Protein AF-A0A974S2M7-F1 (afdb_monomer_lite)

pLDDT: mean 89.58, std 9.67, range [49.66, 97.88]

Foldseek 3Di:
DDQPCVVLCVVLVVLLVVLQVVLVVVVNVPDDSVLLVVLCCVPPCVPPDPDDDSVNVSVSSNPDDNVSSVVVVVVVVVVVVVVVVVVVVVVD

InterPro domains:
  IPR025716 Post-transcriptional regulator [PF13797] (6-80)

Secondary structure (DSSP, 8-state):
---TTGGGHHHHHHHHHHHHHHHHHTT-TT--HHHHHHHHHHHTSSS--TT--HHHHHHHHHT--HHHHHHHHHHHHHHHHHHHHHHHHHT-

Organism: Peribacillus psychrosaccharolyticus (NCBI:txid1407)

Radius of gyration: 15.41 Å; chains: 1; bounding box: 40×37×29 Å

Sequence (92 aa):
MNHPYQHYYAEVRPFLKSKYEEFRMYGINEVSIEDIWLCLLKKKWKKPKESTRLYEVAADIISLTSSQYMTYKTVQAYRSISSEDLEEVLKK

Structure (mmCIF, N/CA/C/O backbone):
data_AF-A0A974S2M7-F1
#
_entry.id   AF-A0A974S2M7-F1
#
loop_
_atom_site.group_PDB
_atom_site.id
_atom_site.type_symbol
_atom_site.label_atom_id
_atom_site.label_alt_id
_atom_site.label_comp_id
_atom_site.label_asym_id
_atom_site.label_entity_id
_atom_site.label_seq_id
_atom_site.pdbx_PDB_ins_code
_atom_site.Cartn_x
_atom_site.Cartn_y
_atom_site.Cartn_z
_atom_site.occupancy
_atom_site.B_iso_or_equiv
_atom_site.auth_seq_id
_atom_site.auth_comp_id
_atom_site.auth_asym_id
_atom_site.auth_atom_id
_atom_site.pdbx_PDB_model_num
ATOM 1 N N . MET A 1 1 ? -9.312 8.313 -14.377 1.00 50.22 1 MET A N 1
ATOM 2 C CA . MET A 1 1 ? -7.942 8.581 -13.882 1.00 50.22 1 MET A CA 1
ATOM 3 C C . MET A 1 1 ? -6.978 7.729 -14.689 1.00 50.22 1 MET A C 1
ATOM 5 O O . MET A 1 1 ? -7.029 6.517 -14.552 1.00 50.22 1 MET A O 1
ATOM 9 N N . ASN A 1 2 ? -6.161 8.332 -15.554 1.00 68.75 2 ASN A N 1
ATOM 10 C CA . ASN A 1 2 ? -5.177 7.612 -16.367 1.00 68.75 2 ASN A CA 1
ATOM 11 C C . ASN A 1 2 ? -3.800 7.774 -15.700 1.00 68.75 2 ASN A C 1
ATOM 13 O O . ASN A 1 2 ? -3.049 8.686 -16.031 1.00 68.75 2 ASN A O 1
ATOM 17 N N . HIS A 1 3 ? -3.528 6.993 -14.647 1.00 83.06 3 HIS A N 1
ATOM 18 C CA . HIS A 1 3 ? -2.232 7.057 -13.965 1.00 83.06 3 HIS A CA 1
ATOM 19 C C . HIS A 1 3 ? -1.204 6.214 -14.733 1.00 83.06 3 HIS A C 1
ATOM 21 O O . HIS A 1 3 ? -1.534 5.078 -15.073 1.00 83.06 3 HIS A O 1
ATOM 27 N N . PRO A 1 4 ? 0.051 6.670 -14.920 1.00 86.56 4 PRO A N 1
ATOM 28 C CA . PRO A 1 4 ? 1.080 5.920 -15.651 1.00 86.56 4 PRO A CA 1
ATOM 29 C C . PRO A 1 4 ? 1.464 4.561 -15.060 1.00 86.56 4 PRO A C 1
ATOM 31 O O . PRO A 1 4 ? 2.330 3.907 -15.601 1.00 86.56 4 PRO A O 1
ATOM 34 N N . TYR A 1 5 ? 0.898 4.157 -13.923 1.00 89.75 5 TYR A N 1
ATOM 35 C CA . TYR A 1 5 ? 1.167 2.856 -13.297 1.00 89.75 5 TYR A CA 1
ATOM 36 C C . TYR A 1 5 ? 0.008 1.883 -13.511 1.00 89.75 5 TYR A C 1
ATOM 38 O O . TYR A 1 5 ? 0.110 0.716 -13.149 1.00 89.75 5 TYR A O 1
ATOM 46 N N . GLN A 1 6 ? -1.104 2.351 -14.085 1.00 90.12 6 GLN A N 1
ATOM 47 C CA . GLN A 1 6 ? -2.311 1.552 -14.245 1.00 90.12 6 GLN A CA 1
ATOM 48 C C . GLN A 1 6 ? -2.073 0.341 -15.151 1.00 90.12 6 GLN A C 1
ATOM 50 O O . GLN A 1 6 ? -2.673 -0.706 -14.924 1.00 90.12 6 GLN A O 1
ATOM 55 N N . HIS A 1 7 ? -1.168 0.456 -16.128 1.00 91.19 7 HIS A N 1
ATOM 56 C CA . HIS A 1 7 ? -0.824 -0.655 -17.011 1.00 91.19 7 HIS A CA 1
ATOM 57 C C . HIS A 1 7 ? -0.071 -1.780 -16.306 1.00 91.19 7 HIS A C 1
ATOM 59 O O . HIS A 1 7 ? -0.099 -2.875 -16.833 1.00 91.19 7 HIS A O 1
ATOM 65 N N . TYR A 1 8 ? 0.534 -1.544 -15.131 1.00 94.00 8 TYR A N 1
ATOM 66 C CA . TYR A 1 8 ? 1.188 -2.590 -14.331 1.00 94.00 8 TYR A CA 1
ATOM 67 C C . TYR A 1 8 ? 0.231 -3.352 -13.410 1.00 94.00 8 TYR A C 1
ATOM 69 O O . TYR A 1 8 ? 0.634 -4.321 -12.766 1.00 94.00 8 TYR A O 1
ATOM 77 N N . TYR A 1 9 ? -1.013 -2.885 -13.265 1.00 94.62 9 TYR A N 1
ATOM 78 C CA . TYR A 1 9 ? -1.932 -3.387 -12.243 1.00 94.62 9 TYR A CA 1
ATOM 79 C C . TYR A 1 9 ? -2.223 -4.886 -12.399 1.00 94.62 9 TYR A C 1
ATOM 81 O O . TYR A 1 9 ? -2.303 -5.610 -11.405 1.00 94.62 9 TYR A O 1
ATOM 89 N N . ALA A 1 10 ? -2.356 -5.359 -13.640 1.00 95.75 10 ALA A N 1
ATOM 90 C CA . ALA A 1 10 ? -2.630 -6.762 -13.927 1.00 95.75 10 ALA A CA 1
ATOM 91 C C . ALA A 1 10 ? -1.436 -7.656 -13.556 1.00 95.75 10 ALA A C 1
ATOM 93 O O . ALA A 1 10 ? -1.619 -8.677 -12.890 1.00 95.75 10 ALA A O 1
ATOM 94 N N . GLU A 1 11 ? -0.220 -7.249 -13.922 1.00 96.25 11 GLU A N 1
ATOM 95 C CA . GLU A 1 11 ? 1.012 -7.999 -13.678 1.00 96.25 11 GLU A CA 1
ATOM 96 C C . GLU A 1 11 ? 1.364 -8.055 -12.191 1.00 96.25 11 GLU A C 1
ATOM 98 O O . GLU A 1 11 ? 1.837 -9.083 -11.706 1.00 96.25 11 GLU A O 1
ATOM 103 N N . VAL A 1 12 ? 1.116 -6.974 -11.443 1.00 97.00 12 VAL A N 1
ATOM 104 C CA . VAL A 1 12 ? 1.456 -6.919 -10.011 1.00 97.00 12 VAL A CA 1
ATOM 105 C C . VAL A 1 12 ? 0.351 -7.432 -9.088 1.00 97.00 12 VAL A C 1
ATOM 107 O O . VAL A 1 12 ? 0.539 -7.495 -7.870 1.00 97.00 12 VAL A O 1
ATOM 110 N N . ARG A 1 13 ? -0.795 -7.846 -9.638 1.00 96.75 13 ARG A N 1
ATOM 111 C CA . ARG A 1 13 ? -1.938 -8.351 -8.866 1.00 96.75 13 ARG A CA 1
ATOM 112 C C . ARG A 1 13 ? -1.583 -9.473 -7.875 1.00 96.75 13 ARG A C 1
ATOM 114 O O . ARG A 1 13 ? -2.104 -9.427 -6.759 1.00 96.75 13 ARG A O 1
ATOM 121 N N . PRO A 1 14 ? -0.697 -10.441 -8.190 1.00 97.06 14 PRO A N 1
ATOM 122 C CA . PRO A 1 14 ? -0.272 -11.450 -7.217 1.00 97.06 14 PRO A CA 1
ATOM 123 C C . PRO A 1 14 ? 0.413 -10.848 -5.980 1.00 97.06 14 PRO A C 1
ATOM 125 O O . PRO A 1 14 ? 0.149 -11.280 -4.860 1.00 97.06 14 PRO A O 1
ATOM 128 N N . PHE A 1 15 ? 1.228 -9.803 -6.158 1.00 97.69 15 PHE A N 1
ATOM 129 C CA . PHE A 1 15 ? 1.905 -9.106 -5.059 1.00 97.69 15 PHE A CA 1
ATOM 130 C C . PHE A 1 15 ? 0.919 -8.305 -4.210 1.00 97.69 15 PHE A C 1
ATOM 132 O O . PHE A 1 15 ? 1.004 -8.318 -2.984 1.00 97.69 15 PHE A O 1
ATOM 139 N N . LEU A 1 16 ? -0.056 -7.653 -4.851 1.00 97.88 16 LEU A N 1
ATOM 140 C CA . LEU A 1 16 ? -1.129 -6.955 -4.141 1.00 97.88 16 LEU A CA 1
ATOM 141 C C . LEU A 1 16 ? -1.971 -7.922 -3.304 1.00 97.88 16 LEU A C 1
ATOM 143 O O . LEU A 1 16 ? -2.296 -7.612 -2.160 1.00 97.88 16 LEU A O 1
ATOM 147 N N . LYS A 1 17 ? -2.287 -9.105 -3.846 1.00 97.75 17 LYS A N 1
ATOM 148 C CA . LYS A 1 17 ? -3.003 -10.153 -3.110 1.00 97.75 17 LYS A CA 1
ATOM 149 C C . LYS A 1 17 ? -2.198 -10.641 -1.904 1.00 97.75 17 LYS A C 1
ATOM 151 O O . LYS A 1 17 ? -2.748 -10.716 -0.812 1.00 97.75 17 LYS A O 1
ATOM 156 N N . SER A 1 18 ? -0.903 -10.901 -2.082 1.00 97.50 18 SER A N 1
ATOM 157 C CA . SER A 1 18 ? -0.021 -11.297 -0.978 1.00 97.50 18 SER A CA 1
ATOM 158 C C . SER A 1 18 ? 0.032 -10.227 0.121 1.00 97.50 18 SER A C 1
ATOM 160 O O . SER A 1 18 ? -0.100 -10.552 1.298 1.00 97.50 18 SER A O 1
ATOM 162 N N . LYS A 1 19 ? 0.116 -8.942 -0.251 1.00 97.50 19 LYS A N 1
ATOM 163 C CA . LYS A 1 19 ? 0.091 -7.826 0.706 1.00 97.50 19 LYS A CA 1
ATOM 164 C C . LYS A 1 19 ? -1.260 -7.686 1.422 1.00 97.50 19 LYS A C 1
ATOM 166 O O . LYS A 1 19 ? -1.300 -7.390 2.613 1.00 97.50 19 LYS A O 1
ATOM 171 N N . TYR A 1 20 ? -2.366 -7.911 0.713 1.00 97.50 20 TYR A N 1
ATOM 172 C CA . TYR A 1 20 ? -3.709 -7.959 1.299 1.00 97.50 20 TYR A CA 1
ATOM 173 C C . TYR A 1 20 ? -3.817 -9.056 2.370 1.00 97.50 20 TYR A C 1
ATOM 175 O O . TYR A 1 20 ? -4.290 -8.792 3.476 1.00 97.50 20 TYR A O 1
ATOM 183 N N . GLU A 1 21 ? -3.342 -10.265 2.066 1.00 96.75 21 GLU A N 1
ATOM 184 C CA . GLU A 1 21 ? -3.339 -11.389 3.007 1.00 96.75 21 GLU A CA 1
ATOM 185 C C . GLU A 1 21 ? -2.450 -11.094 4.225 1.00 96.75 21 GLU A C 1
ATOM 187 O O . GLU A 1 21 ? -2.884 -11.302 5.356 1.00 96.75 21 GLU A O 1
ATOM 192 N N . GLU A 1 22 ? -1.264 -10.518 4.014 1.00 96.44 22 GLU A N 1
ATOM 193 C CA . GLU A 1 22 ? -0.350 -10.074 5.077 1.00 96.44 22 GLU A CA 1
ATOM 194 C C . GLU A 1 22 ? -1.021 -9.071 6.033 1.00 96.44 22 GLU A C 1
ATOM 196 O O . GLU A 1 22 ? -1.002 -9.252 7.251 1.00 96.44 22 GLU A O 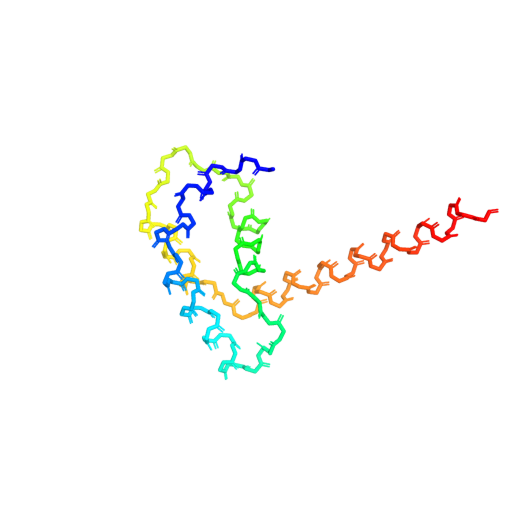1
ATOM 201 N N . PHE A 1 23 ? -1.670 -8.028 5.506 1.00 96.00 23 PHE A N 1
ATOM 202 C CA . PHE A 1 23 ? -2.350 -7.029 6.339 1.00 96.00 23 PHE A CA 1
ATOM 203 C C . PHE A 1 23 ? -3.508 -7.621 7.137 1.00 96.00 23 PHE A C 1
ATOM 205 O O . PHE A 1 23 ? -3.693 -7.272 8.306 1.00 96.00 23 PHE A O 1
ATOM 212 N N . ARG A 1 24 ? -4.242 -8.567 6.549 1.00 95.19 24 ARG A N 1
ATOM 213 C CA . ARG A 1 24 ? -5.271 -9.315 7.270 1.00 95.19 24 ARG A CA 1
ATOM 214 C C . ARG A 1 24 ? -4.701 -10.193 8.377 1.00 95.19 24 ARG A C 1
ATOM 216 O O . ARG A 1 24 ? -5.297 -10.255 9.448 1.00 95.19 24 ARG A O 1
ATOM 223 N N . MET A 1 25 ? -3.555 -10.834 8.154 1.00 93.94 25 MET A N 1
ATOM 224 C CA . MET A 1 25 ? -2.859 -11.597 9.198 1.00 93.94 25 MET A CA 1
ATOM 225 C C . MET A 1 25 ? -2.428 -10.704 10.368 1.00 93.94 25 MET A C 1
ATOM 227 O O . MET A 1 25 ? -2.459 -11.146 11.513 1.00 93.94 25 MET A O 1
ATOM 231 N N . TYR A 1 26 ? -2.109 -9.434 10.111 1.00 92.31 26 TYR A N 1
ATOM 232 C CA . TYR A 1 26 ? -1.836 -8.433 11.149 1.00 92.31 26 TYR A CA 1
ATOM 233 C C . TYR A 1 26 ? -3.091 -7.824 11.802 1.00 92.31 26 TYR 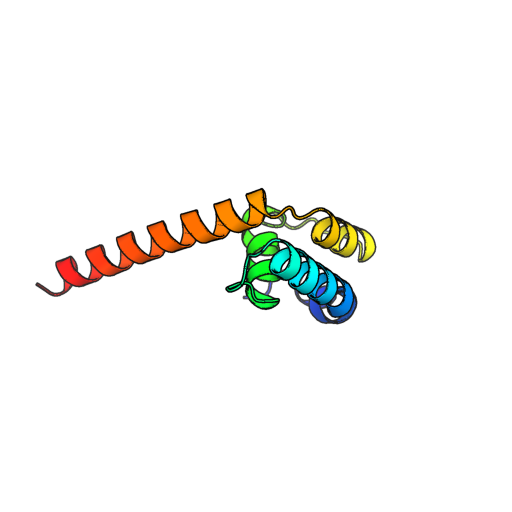A C 1
ATOM 235 O O . TYR A 1 26 ? -2.970 -6.905 12.610 1.00 92.31 26 TYR A O 1
ATOM 243 N N . GLY A 1 27 ? -4.291 -8.321 11.484 1.00 92.19 27 GLY A N 1
ATOM 244 C CA . GLY A 1 27 ? -5.550 -7.890 12.099 1.00 92.19 27 GLY A CA 1
ATOM 245 C C . GLY A 1 27 ? -6.227 -6.692 11.427 1.00 92.19 27 GLY A C 1
ATOM 246 O O . GLY A 1 27 ? -7.226 -6.189 11.939 1.00 92.19 27 GLY A O 1
ATOM 247 N N . ILE A 1 28 ? -5.733 -6.233 10.272 1.00 91.75 28 ILE A N 1
ATOM 248 C CA . ILE A 1 28 ? -6.375 -5.166 9.494 1.00 91.75 28 ILE A CA 1
ATOM 249 C C . ILE A 1 28 ? -7.455 -5.800 8.614 1.00 91.75 28 ILE A C 1
ATOM 251 O O . ILE A 1 28 ? -7.192 -6.212 7.488 1.00 91.75 28 ILE A O 1
ATOM 255 N N . ASN A 1 29 ? -8.675 -5.914 9.136 1.00 87.25 29 ASN A N 1
ATOM 256 C CA . ASN A 1 29 ? -9.753 -6.642 8.456 1.00 87.25 29 ASN A CA 1
ATOM 257 C C . ASN A 1 29 ? -10.410 -5.856 7.309 1.00 87.25 29 ASN A C 1
ATOM 259 O O . ASN A 1 29 ? -10.814 -6.457 6.318 1.00 87.25 29 ASN A O 1
ATOM 263 N N . GLU A 1 30 ? -10.472 -4.527 7.402 1.00 86.69 30 GLU A N 1
ATOM 264 C CA . GLU A 1 30 ? -11.107 -3.642 6.404 1.00 86.69 30 GLU A CA 1
ATOM 265 C C . GLU A 1 30 ? -10.148 -3.203 5.280 1.00 86.69 30 GLU A C 1
ATOM 267 O O . GLU A 1 30 ? -10.203 -2.083 4.766 1.00 86.69 30 GLU A O 1
ATOM 272 N N . VAL A 1 31 ? -9.196 -4.060 4.919 1.00 93.38 31 VAL A N 1
ATOM 273 C CA . VAL A 1 31 ? -8.289 -3.822 3.791 1.00 93.38 31 VAL A CA 1
ATOM 274 C C . VAL A 1 31 ? -8.899 -4.352 2.495 1.00 93.38 31 VAL A C 1
ATOM 276 O O . VAL A 1 31 ? -9.539 -5.398 2.490 1.00 93.38 31 VAL A O 1
ATOM 279 N N . SER A 1 32 ? -8.667 -3.660 1.380 1.00 94.94 32 SER A N 1
ATOM 280 C CA . SER A 1 32 ? -8.952 -4.156 0.028 1.00 94.94 32 SER A CA 1
ATOM 281 C C . SER A 1 32 ? -7.711 -4.048 -0.862 1.00 94.94 32 SER A C 1
ATOM 283 O O . SER A 1 32 ? -6.805 -3.251 -0.598 1.00 94.94 32 SER A O 1
ATOM 285 N N . ILE A 1 33 ? -7.650 -4.857 -1.923 1.00 96.50 33 ILE A N 1
ATOM 286 C CA . ILE A 1 33 ? -6.563 -4.790 -2.916 1.00 96.50 33 ILE A CA 1
ATOM 287 C C . ILE A 1 33 ? -6.542 -3.403 -3.576 1.00 96.50 33 ILE A C 1
ATOM 289 O O . ILE A 1 33 ? -5.481 -2.820 -3.810 1.00 96.50 33 ILE A O 1
ATOM 293 N N . GLU A 1 34 ? -7.724 -2.859 -3.837 1.00 95.25 34 GLU A N 1
ATOM 294 C CA . GLU A 1 34 ? -7.949 -1.546 -4.422 1.00 95.25 34 GLU A CA 1
ATOM 295 C C . GLU A 1 34 ? -7.459 -0.433 -3.489 1.00 95.25 34 GLU A C 1
ATOM 297 O O . GLU A 1 34 ? -6.762 0.476 -3.943 1.00 95.25 34 GLU A O 1
ATOM 302 N N . ASP A 1 35 ? -7.735 -0.521 -2.184 1.00 94.31 35 ASP A N 1
ATOM 303 C CA . ASP A 1 35 ? -7.228 0.439 -1.197 1.00 94.31 35 ASP A CA 1
ATOM 304 C C . ASP A 1 35 ? -5.698 0.437 -1.119 1.00 94.31 35 ASP A C 1
ATOM 306 O O . ASP A 1 35 ? -5.087 1.503 -1.013 1.00 94.31 35 ASP A O 1
ATOM 310 N N . ILE A 1 36 ? -5.061 -0.738 -1.183 1.00 96.69 36 ILE A N 1
ATOM 311 C CA . ILE A 1 36 ? -3.594 -0.855 -1.200 1.00 96.69 36 ILE A CA 1
ATOM 312 C C . ILE A 1 36 ? -3.028 -0.155 -2.440 1.00 96.69 36 ILE A C 1
ATOM 314 O O . ILE A 1 36 ? -2.087 0.638 -2.338 1.00 96.69 36 ILE A O 1
ATOM 318 N N . TRP A 1 37 ? -3.627 -0.396 -3.607 1.00 97.00 37 TRP A N 1
ATOM 319 C CA . TRP A 1 37 ? -3.222 0.252 -4.852 1.00 97.00 37 TRP A CA 1
ATOM 320 C C . TRP A 1 37 ? -3.392 1.775 -4.794 1.00 97.00 37 TRP A C 1
ATOM 322 O O . TRP A 1 37 ? -2.465 2.526 -5.104 1.00 97.00 37 TRP A O 1
ATOM 332 N N . LEU A 1 38 ? -4.547 2.250 -4.323 1.00 95.06 38 LEU A N 1
ATOM 333 C CA . LEU A 1 38 ? -4.828 3.676 -4.146 1.00 95.06 38 LEU A CA 1
ATOM 334 C C . LEU A 1 38 ? -3.883 4.332 -3.134 1.00 95.06 38 LEU A C 1
ATOM 336 O O . LEU A 1 38 ? -3.442 5.465 -3.352 1.00 95.06 38 LEU A O 1
ATOM 340 N N . CYS A 1 39 ? -3.530 3.623 -2.060 1.00 95.56 39 CYS A N 1
ATOM 341 C CA . CYS A 1 39 ? -2.535 4.069 -1.093 1.00 95.56 39 CYS A CA 1
ATOM 342 C C . CYS A 1 39 ? -1.193 4.336 -1.784 1.00 95.56 39 CYS A C 1
ATOM 344 O O . CYS A 1 39 ? -0.633 5.423 -1.631 1.00 95.56 39 CYS A O 1
ATOM 346 N N . LEU A 1 40 ? -0.699 3.392 -2.593 1.00 95.75 40 LEU A N 1
ATOM 347 C CA . LEU A 1 40 ? 0.562 3.540 -3.326 1.00 95.75 40 LEU A CA 1
ATOM 348 C C . LEU A 1 40 ? 0.507 4.691 -4.332 1.00 95.75 40 LEU A C 1
ATOM 350 O O . LEU A 1 40 ? 1.398 5.541 -4.313 1.00 95.75 40 LEU A O 1
ATOM 354 N N . LEU A 1 41 ? -0.569 4.800 -5.117 1.00 94.31 41 LEU A N 1
ATOM 355 C CA . LEU A 1 41 ? -0.782 5.908 -6.056 1.00 94.31 41 LEU A CA 1
ATOM 356 C C . LEU A 1 41 ? -0.733 7.279 -5.364 1.00 94.31 41 LEU A C 1
ATOM 358 O O . LEU A 1 41 ? -0.086 8.206 -5.848 1.00 94.31 41 LEU A O 1
ATOM 362 N N . LYS A 1 42 ? -1.397 7.419 -4.210 1.00 92.06 42 LYS A N 1
ATOM 363 C CA . LYS A 1 42 ? -1.518 8.709 -3.511 1.00 92.06 42 LYS A CA 1
ATOM 364 C C . LYS A 1 42 ? -0.317 9.048 -2.628 1.00 92.06 42 LYS A C 1
ATOM 366 O O . LYS A 1 42 ? -0.040 10.232 -2.422 1.00 92.06 42 LYS A O 1
ATOM 371 N N . LYS A 1 43 ? 0.364 8.047 -2.064 1.00 91.62 43 LYS A N 1
ATOM 372 C CA . LYS A 1 43 ? 1.477 8.242 -1.121 1.00 91.62 43 LYS A CA 1
ATOM 373 C C . LYS A 1 43 ? 2.836 8.116 -1.799 1.00 91.62 43 LYS A C 1
ATOM 375 O O . LYS A 1 43 ? 3.655 9.019 -1.656 1.00 91.62 43 LYS A O 1
ATOM 380 N N . LYS A 1 44 ? 3.076 7.017 -2.516 1.00 91.31 44 LYS A N 1
ATOM 381 C CA . LYS A 1 44 ? 4.407 6.647 -3.021 1.00 91.31 44 LYS A CA 1
ATOM 382 C C . LYS A 1 44 ? 4.635 7.116 -4.457 1.00 91.31 44 LYS A C 1
ATOM 384 O O . LYS A 1 44 ? 5.676 7.692 -4.753 1.00 91.31 44 LYS A O 1
ATOM 389 N N . TRP A 1 45 ? 3.633 6.966 -5.320 1.00 93.44 45 TRP A N 1
ATOM 390 C CA . TRP A 1 45 ? 3.714 7.285 -6.751 1.00 93.44 45 TRP A CA 1
ATOM 391 C C . TRP A 1 45 ? 3.040 8.605 -7.126 1.00 93.44 45 TRP A C 1
ATOM 393 O O . TRP A 1 45 ? 2.745 8.840 -8.292 1.00 93.44 45 TRP A O 1
ATOM 403 N N . LYS A 1 46 ? 2.858 9.512 -6.155 1.00 88.75 46 LYS A N 1
ATOM 404 C CA . LYS A 1 46 ? 2.257 10.840 -6.377 1.00 88.75 46 LYS A CA 1
ATOM 405 C C . LYS A 1 46 ? 2.952 11.627 -7.499 1.00 88.75 46 LYS A C 1
ATOM 407 O O . LYS A 1 46 ? 2.324 12.456 -8.151 1.00 88.75 46 LYS A O 1
ATOM 412 N N . LYS A 1 47 ? 4.254 11.396 -7.688 1.00 88.38 47 LYS A N 1
ATOM 413 C CA . LYS A 1 47 ? 5.051 11.913 -8.805 1.00 88.38 47 LYS A CA 1
ATOM 414 C C . LYS A 1 47 ? 5.576 10.716 -9.609 1.00 88.38 47 LYS A C 1
ATOM 416 O O . LYS A 1 47 ? 6.569 10.123 -9.186 1.00 88.38 47 LYS A O 1
ATOM 421 N N . PRO A 1 48 ? 4.898 10.320 -10.698 1.00 84.00 48 PRO A N 1
ATOM 422 C CA . PRO A 1 48 ? 5.290 9.152 -11.474 1.00 84.00 48 PRO A CA 1
ATOM 423 C C . PRO A 1 48 ? 6.653 9.371 -12.142 1.00 84.00 48 PRO A C 1
ATOM 425 O O . PRO A 1 48 ? 6.932 10.463 -12.636 1.00 84.00 48 PRO A O 1
ATOM 428 N N . LYS A 1 49 ? 7.500 8.336 -12.160 1.00 86.75 49 LYS A N 1
ATOM 429 C CA . LYS A 1 49 ? 8.752 8.352 -12.930 1.00 86.75 49 LYS A CA 1
ATOM 430 C C . LYS A 1 49 ? 8.490 7.797 -14.329 1.00 86.75 49 LYS A C 1
ATOM 432 O O . LYS A 1 49 ? 7.858 6.748 -14.456 1.00 86.75 49 LYS A O 1
ATOM 437 N N . GLU A 1 50 ? 9.025 8.461 -15.350 1.00 77.25 50 GLU A N 1
ATOM 438 C CA . GLU A 1 50 ? 8.837 8.085 -16.761 1.00 77.25 50 GLU A CA 1
ATOM 439 C C . GLU A 1 50 ? 9.409 6.702 -17.114 1.00 77.25 50 GLU A C 1
ATOM 441 O O . GLU A 1 50 ? 8.891 6.032 -17.999 1.00 77.25 50 GLU A O 1
ATOM 446 N N . SER A 1 51 ? 10.440 6.239 -16.402 1.00 84.75 51 SER A N 1
ATOM 447 C CA . SER A 1 51 ? 11.170 4.997 -16.699 1.00 84.75 51 SER A CA 1
ATOM 448 C C . SER A 1 51 ? 11.012 3.908 -15.633 1.00 84.75 51 SER A C 1
ATOM 450 O O . SER A 1 51 ? 11.923 3.110 -15.410 1.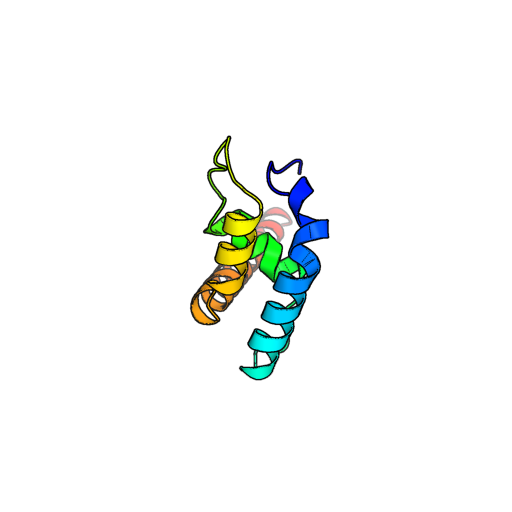00 84.75 51 SER A O 1
ATOM 452 N N . THR A 1 52 ? 9.860 3.871 -14.958 1.00 89.88 52 THR A N 1
ATOM 453 C CA . THR A 1 52 ? 9.590 2.859 -13.924 1.00 89.88 52 THR A CA 1
ATOM 454 C C . THR A 1 52 ? 9.547 1.455 -14.515 1.00 89.88 52 THR A C 1
ATOM 456 O O . THR A 1 52 ? 8.900 1.222 -15.533 1.00 89.88 52 THR A O 1
ATOM 459 N N . ARG A 1 53 ? 10.197 0.496 -13.859 1.00 92.94 53 ARG A N 1
ATOM 460 C CA . ARG A 1 53 ? 10.177 -0.921 -14.245 1.00 92.94 53 ARG A CA 1
ATOM 461 C C . ARG A 1 53 ? 9.207 -1.719 -13.378 1.00 92.94 53 ARG A C 1
ATOM 463 O O . ARG A 1 53 ? 8.995 -1.406 -12.210 1.00 92.94 53 ARG A O 1
ATOM 470 N N . LEU A 1 54 ? 8.676 -2.818 -13.920 1.00 93.56 54 LEU A N 1
ATOM 471 C CA . LEU A 1 54 ? 7.713 -3.684 -13.220 1.00 93.56 54 LEU A CA 1
ATOM 472 C C . LEU A 1 54 ? 8.225 -4.165 -11.848 1.00 93.56 54 LEU A C 1
ATOM 474 O O . LEU A 1 54 ? 7.476 -4.151 -10.874 1.00 93.56 54 LEU A O 1
ATOM 478 N N . TYR A 1 55 ? 9.504 -4.552 -11.747 1.00 94.94 55 TYR A N 1
ATOM 479 C CA . TYR A 1 55 ? 10.070 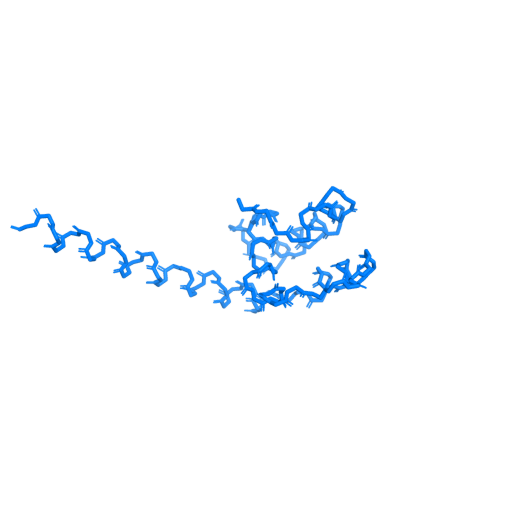-5.018 -10.475 1.00 94.94 55 TYR A CA 1
ATOM 480 C C . TYR A 1 55 ? 10.113 -3.916 -9.408 1.00 94.94 55 TYR A C 1
ATOM 482 O O . TYR A 1 55 ? 10.024 -4.226 -8.224 1.00 94.94 55 TYR A O 1
ATOM 490 N N . GLU A 1 56 ? 10.235 -2.643 -9.800 1.00 95.44 56 GLU A N 1
ATOM 491 C CA . GLU A 1 56 ? 10.217 -1.519 -8.858 1.00 95.44 56 GLU A CA 1
ATOM 492 C C . GLU A 1 56 ? 8.814 -1.347 -8.276 1.00 95.44 56 GLU A C 1
ATOM 494 O O . GLU A 1 56 ? 8.665 -1.178 -7.070 1.00 95.44 56 GLU A O 1
ATOM 499 N N . VAL A 1 57 ? 7.778 -1.488 -9.111 1.00 96.19 57 VAL A N 1
ATOM 500 C CA . VAL A 1 57 ? 6.373 -1.481 -8.672 1.00 96.19 57 VAL A CA 1
ATOM 501 C C . VAL A 1 57 ? 6.100 -2.641 -7.713 1.00 96.19 57 VAL A C 1
ATOM 503 O O . VAL A 1 57 ? 5.500 -2.443 -6.657 1.00 96.19 57 VAL A O 1
ATOM 506 N N . ALA A 1 58 ? 6.578 -3.845 -8.039 1.00 96.50 58 ALA A N 1
ATOM 507 C CA . ALA A 1 58 ? 6.438 -5.014 -7.173 1.00 96.50 58 ALA A CA 1
ATOM 508 C C . ALA A 1 58 ? 7.169 -4.827 -5.830 1.00 96.50 58 ALA A C 1
ATOM 510 O O . ALA A 1 58 ? 6.588 -5.069 -4.771 1.00 96.50 58 ALA A O 1
ATOM 511 N N . ALA A 1 59 ? 8.411 -4.335 -5.852 1.00 96.88 59 ALA A N 1
ATOM 512 C CA . ALA A 1 59 ? 9.173 -4.020 -4.643 1.00 96.88 59 ALA A CA 1
ATOM 513 C C . ALA A 1 59 ? 8.477 -2.944 -3.795 1.00 96.88 59 ALA A C 1
ATOM 515 O O . ALA A 1 59 ? 8.451 -3.018 -2.563 1.00 96.88 59 ALA A O 1
ATOM 516 N N . ASP A 1 60 ? 7.859 -1.960 -4.443 1.00 97.00 60 ASP A N 1
ATOM 517 C CA . ASP A 1 60 ? 7.094 -0.919 -3.774 1.00 97.00 60 ASP A CA 1
ATOM 518 C C . ASP A 1 60 ? 5.852 -1.458 -3.066 1.00 97.00 60 ASP A C 1
ATOM 520 O O . ASP A 1 60 ? 5.564 -1.017 -1.952 1.00 97.00 60 ASP A O 1
ATOM 524 N N . ILE A 1 61 ? 5.168 -2.431 -3.671 1.00 97.81 61 ILE A N 1
ATOM 525 C CA . ILE A 1 61 ? 4.046 -3.138 -3.049 1.00 97.81 61 ILE A CA 1
ATOM 526 C C . ILE A 1 61 ? 4.532 -3.927 -1.839 1.00 97.81 61 ILE A C 1
ATOM 528 O O . ILE A 1 61 ? 3.990 -3.747 -0.756 1.00 97.81 61 ILE A O 1
ATOM 532 N N . ILE A 1 62 ? 5.570 -4.753 -1.988 1.00 95.38 62 ILE A N 1
ATOM 533 C CA . ILE A 1 62 ? 6.084 -5.614 -0.908 1.00 95.38 62 ILE A CA 1
ATOM 534 C C . ILE A 1 62 ? 6.616 -4.782 0.268 1.00 95.38 62 ILE A C 1
ATOM 536 O O . ILE A 1 62 ? 6.442 -5.168 1.421 1.00 95.38 62 ILE A O 1
ATOM 540 N N . SER A 1 63 ? 7.223 -3.625 0.006 1.00 96.94 63 SER A N 1
ATOM 541 C CA . SER A 1 63 ? 7.762 -2.743 1.053 1.00 96.94 63 SER A CA 1
ATOM 542 C C . SER A 1 63 ? 6.708 -1.906 1.786 1.00 96.94 63 SER A C 1
ATOM 544 O O . SER A 1 63 ? 7.049 -1.238 2.763 1.00 96.94 63 SER A O 1
ATOM 546 N N . LEU A 1 64 ? 5.443 -1.914 1.346 1.00 96.94 64 LEU A N 1
ATOM 547 C CA . LEU A 1 64 ? 4.373 -1.186 2.024 1.00 96.94 64 LEU A CA 1
ATOM 548 C C . LEU A 1 64 ? 4.108 -1.790 3.408 1.00 96.94 64 LEU A C 1
ATOM 550 O O . LEU A 1 64 ? 3.793 -2.977 3.528 1.00 96.94 64 LEU A O 1
ATOM 554 N N . THR A 1 65 ? 4.189 -0.957 4.445 1.00 95.44 65 THR A N 1
ATOM 555 C CA . THR A 1 65 ? 3.959 -1.382 5.832 1.00 95.44 65 THR A CA 1
ATOM 556 C C . THR A 1 65 ? 2.524 -1.124 6.290 1.00 95.44 65 THR A C 1
ATOM 558 O O . THR A 1 65 ? 1.843 -0.215 5.803 1.00 95.44 65 THR A O 1
ATOM 561 N N . SER A 1 66 ? 2.077 -1.887 7.290 1.00 93.75 66 SER A N 1
ATOM 562 C CA . SER A 1 66 ? 0.775 -1.702 7.945 1.00 93.75 66 SER A CA 1
ATOM 563 C C . SER A 1 66 ? 0.608 -0.288 8.511 1.00 93.75 66 SER A C 1
ATOM 565 O O . SER A 1 66 ? -0.428 0.339 8.314 1.00 93.75 66 SER A O 1
ATOM 567 N N . SER A 1 67 ? 1.649 0.265 9.141 1.00 93.69 67 SER A N 1
ATOM 568 C CA . SER A 1 67 ? 1.645 1.632 9.685 1.00 93.69 67 SER A CA 1
ATOM 569 C C . SER A 1 67 ? 1.436 2.701 8.603 1.00 93.69 67 SER A C 1
ATOM 571 O O . SER A 1 67 ? 0.624 3.618 8.770 1.00 93.69 67 SER A O 1
ATOM 573 N N . GLN A 1 68 ? 2.105 2.564 7.451 1.00 94.88 68 GLN A N 1
ATOM 574 C CA . GLN A 1 68 ? 1.911 3.467 6.312 1.00 94.88 68 GLN A CA 1
ATOM 575 C C . GLN A 1 68 ? 0.478 3.394 5.775 1.00 94.88 68 GLN A C 1
ATOM 577 O O . GLN A 1 68 ? -0.136 4.434 5.515 1.00 94.88 68 GLN A O 1
ATOM 582 N N . TYR A 1 69 ? -0.057 2.178 5.643 1.00 95.50 69 TYR A N 1
ATOM 583 C CA . TYR A 1 69 ? -1.425 1.946 5.192 1.00 95.50 69 TYR A CA 1
ATOM 584 C C . TYR A 1 69 ? -2.463 2.519 6.169 1.00 95.50 69 TYR A C 1
ATOM 586 O O . TYR A 1 69 ? -3.357 3.260 5.757 1.00 95.50 69 TYR A O 1
ATOM 594 N N . MET A 1 70 ? -2.310 2.273 7.471 1.00 93.75 70 MET A N 1
ATOM 595 C CA . MET A 1 70 ? -3.207 2.808 8.499 1.00 93.75 70 MET A CA 1
ATOM 596 C C . MET A 1 70 ? -3.180 4.334 8.526 1.00 93.75 70 MET A C 1
ATOM 598 O O . MET A 1 70 ? -4.229 4.968 8.471 1.00 93.75 70 MET A O 1
ATOM 602 N N . THR A 1 71 ? -1.989 4.939 8.475 1.00 94.06 71 THR A N 1
ATOM 603 C CA . THR A 1 71 ? -1.846 6.400 8.371 1.00 94.06 71 THR A CA 1
ATOM 604 C C . THR A 1 71 ? -2.585 6.951 7.147 1.00 94.06 71 THR A C 1
ATOM 606 O O . THR A 1 71 ? -3.191 8.022 7.201 1.00 94.06 71 THR A O 1
ATOM 609 N N . TYR A 1 72 ? -2.543 6.244 6.015 1.00 94.00 72 TYR A N 1
ATOM 610 C CA . TYR A 1 72 ? -3.308 6.619 4.829 1.00 94.00 72 TYR A CA 1
ATOM 611 C C . TYR A 1 72 ? -4.823 6.548 5.066 1.00 94.00 72 TYR A C 1
ATOM 613 O O . TYR A 1 72 ? -5.508 7.534 4.779 1.00 94.00 72 TYR A O 1
ATOM 621 N N . LYS A 1 73 ? -5.341 5.440 5.610 1.00 92.94 73 LYS A N 1
ATOM 622 C CA . LYS A 1 73 ? -6.781 5.268 5.872 1.00 92.94 73 LYS A CA 1
ATOM 623 C C . LYS A 1 73 ? -7.302 6.292 6.879 1.00 92.94 73 LYS A C 1
ATOM 625 O O . LYS A 1 73 ? -8.313 6.928 6.596 1.00 92.94 73 LYS A O 1
ATOM 630 N N . THR A 1 74 ? -6.576 6.545 7.967 1.00 92.19 74 THR A N 1
ATOM 631 C CA . THR A 1 74 ? -6.927 7.573 8.959 1.00 92.19 74 THR A CA 1
ATOM 632 C C . THR A 1 74 ? -7.028 8.959 8.322 1.00 92.19 74 THR A C 1
ATOM 634 O O . THR A 1 74 ? -8.029 9.647 8.497 1.00 92.19 74 THR A O 1
ATOM 637 N N . VAL A 1 75 ? -6.039 9.365 7.514 1.00 91.19 75 VAL A N 1
ATOM 638 C CA . VAL A 1 75 ? -6.083 10.663 6.814 1.00 91.19 75 VAL A CA 1
ATOM 639 C C . VAL A 1 75 ? -7.256 10.745 5.835 1.00 91.19 75 VAL A C 1
ATOM 641 O O . VAL A 1 75 ? -7.831 11.820 5.679 1.00 91.19 75 VAL A O 1
ATOM 644 N N . GLN A 1 76 ? -7.614 9.651 5.157 1.00 88.94 76 GLN A N 1
ATOM 645 C CA . GLN A 1 76 ? -8.793 9.656 4.287 1.00 88.94 76 GLN A CA 1
ATOM 646 C C . GLN A 1 76 ? -10.093 9.789 5.080 1.00 88.94 76 GLN A C 1
ATOM 648 O O . GLN A 1 76 ? -10.920 10.601 4.687 1.00 88.94 76 GLN A O 1
ATOM 653 N N . ALA A 1 77 ? -10.239 9.081 6.203 1.00 87.88 77 ALA A N 1
ATOM 654 C CA . ALA A 1 77 ? -11.421 9.187 7.057 1.00 87.88 77 ALA A CA 1
ATOM 655 C C . ALA A 1 77 ? -11.642 10.628 7.549 1.00 87.88 77 ALA A C 1
ATOM 657 O O . ALA A 1 77 ? -12.732 11.168 7.393 1.00 87.88 77 ALA A O 1
ATOM 658 N N . TYR A 1 78 ? -10.587 11.302 8.028 1.00 88.06 78 TYR A N 1
ATOM 659 C CA . TYR A 1 78 ? -10.681 12.712 8.433 1.00 88.06 78 TYR A CA 1
ATOM 660 C C . TYR A 1 78 ? -11.082 13.649 7.287 1.00 88.06 78 TYR A C 1
ATOM 662 O O . TYR A 1 78 ? -11.837 14.594 7.497 1.00 88.06 78 TYR A O 1
ATOM 670 N N . ARG A 1 79 ? -10.586 13.399 6.069 1.00 84.44 79 ARG A N 1
ATOM 671 C CA . ARG A 1 79 ? -10.955 14.201 4.892 1.00 84.44 79 ARG A CA 1
ATOM 672 C C . ARG A 1 79 ? -12.416 14.005 4.498 1.00 84.44 79 ARG A C 1
ATOM 674 O O . ARG A 1 79 ? -13.052 14.984 4.114 1.00 84.44 79 ARG A O 1
ATOM 681 N N . SER A 1 80 ? -12.932 12.782 4.596 1.00 79.88 80 SER A N 1
ATOM 682 C CA . SER A 1 80 ? -14.345 12.494 4.336 1.00 79.88 80 SER A CA 1
ATOM 683 C C . SER A 1 80 ? -15.247 13.233 5.320 1.00 79.88 80 SER A C 1
ATOM 685 O O . SER A 1 80 ? -16.088 14.002 4.871 1.00 79.88 80 SER A O 1
ATOM 687 N N . ILE A 1 81 ? -14.963 13.127 6.625 1.00 81.12 81 ILE A N 1
ATOM 688 C CA . ILE A 1 81 ? -15.706 13.837 7.683 1.00 81.12 81 ILE A CA 1
ATOM 689 C C . ILE A 1 81 ? -15.745 15.343 7.392 1.00 81.12 81 ILE A C 1
ATOM 691 O O . ILE A 1 81 ? -16.814 15.930 7.288 1.00 81.12 81 ILE A O 1
ATOM 695 N N . SER A 1 82 ? -14.585 15.959 7.124 1.00 76.75 82 SER A N 1
ATOM 696 C CA . SER A 1 82 ? -14.529 17.401 6.833 1.00 76.75 82 SER A CA 1
ATOM 697 C C . SER A 1 82 ? -15.310 17.827 5.584 1.00 76.75 82 SER A C 1
ATOM 699 O O . SER A 1 82 ? -15.696 18.987 5.475 1.00 76.75 82 SER A O 1
ATOM 701 N N . SER A 1 83 ? -15.500 16.919 4.623 1.00 75.62 83 SER A N 1
ATOM 702 C CA . SER A 1 83 ? -16.235 17.213 3.388 1.00 75.62 83 SER A CA 1
ATOM 703 C C . SER A 1 83 ? -17.744 17.077 3.604 1.00 75.62 83 SER A C 1
ATOM 705 O O . SER A 1 83 ? -18.497 17.925 3.135 1.00 75.62 83 SER A O 1
ATOM 707 N N . GLU A 1 84 ? -18.174 16.056 4.349 1.00 73.81 84 GLU A N 1
ATOM 708 C CA . GLU A 1 84 ? -19.575 15.827 4.735 1.00 73.81 84 GLU A CA 1
ATOM 709 C C . GLU A 1 84 ? -20.107 16.966 5.616 1.00 73.81 84 GLU A C 1
ATOM 711 O O . GLU A 1 84 ? -21.170 17.520 5.327 1.00 73.81 84 GLU A O 1
ATOM 716 N N . ASP A 1 85 ? -19.319 17.397 6.606 1.00 74.00 85 ASP A N 1
ATOM 717 C CA . ASP A 1 85 ? -19.651 18.537 7.467 1.00 74.00 85 ASP A CA 1
ATOM 718 C C . ASP A 1 85 ? -19.833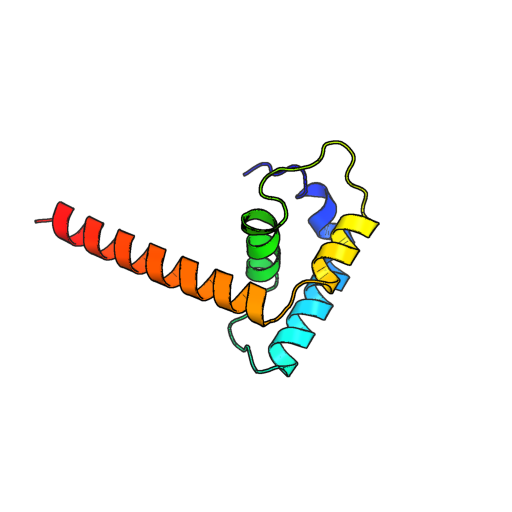 19.832 6.650 1.00 74.00 85 ASP A C 1
ATOM 720 O O . ASP A 1 85 ? -20.728 20.639 6.913 1.00 74.00 85 ASP A O 1
ATOM 724 N N . LEU A 1 86 ? -19.003 20.035 5.618 1.00 72.44 86 LEU A N 1
ATOM 725 C CA . LEU A 1 86 ? -19.076 21.213 4.751 1.00 72.44 86 LEU A CA 1
ATOM 726 C C . LEU A 1 86 ? -20.323 21.190 3.852 1.00 72.44 86 LEU A C 1
ATOM 728 O O . LEU A 1 86 ? -20.943 22.232 3.632 1.00 72.44 86 LEU A O 1
ATOM 732 N N . GLU A 1 87 ? -20.717 20.018 3.347 1.00 74.12 87 GLU A N 1
ATOM 733 C CA . GLU A 1 87 ? -21.949 19.859 2.567 1.00 74.12 87 GLU A CA 1
ATOM 734 C C . GLU A 1 87 ? -23.214 20.098 3.399 1.00 74.12 87 GLU A C 1
ATOM 736 O O . GLU A 1 87 ? -24.196 20.624 2.869 1.00 74.12 87 GLU A O 1
ATOM 741 N N . GLU A 1 88 ? -23.217 19.737 4.686 1.00 73.56 88 GLU A N 1
ATOM 742 C CA . GLU A 1 88 ? -24.354 19.998 5.574 1.00 73.56 88 GLU A CA 1
ATOM 743 C C . GLU A 1 88 ? -24.530 21.500 5.848 1.00 73.56 88 GLU A C 1
ATOM 745 O O . GLU A 1 88 ? -25.657 22.000 5.867 1.00 73.56 88 GLU A O 1
ATOM 750 N 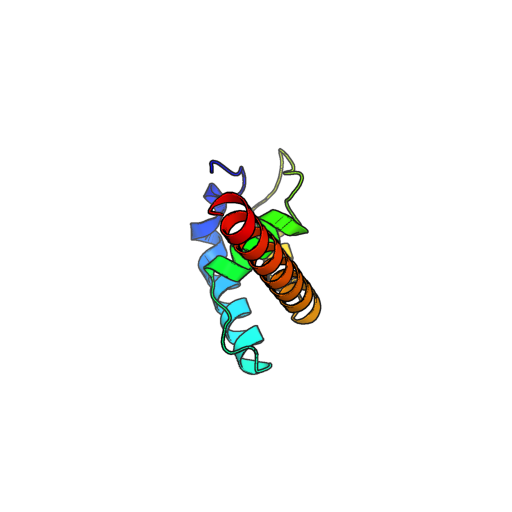N . VAL A 1 89 ? -23.424 22.237 6.001 1.00 72.44 89 VAL A N 1
ATOM 751 C CA . VAL A 1 89 ? -23.444 23.701 6.162 1.00 72.44 89 VAL A CA 1
ATOM 752 C C . VAL A 1 89 ? -23.946 24.396 4.896 1.00 72.44 89 VAL A C 1
ATOM 754 O O . VAL A 1 89 ? -24.723 25.337 4.995 1.00 72.44 89 VAL A O 1
ATOM 757 N N . LEU A 1 90 ? -23.549 23.926 3.709 1.00 72.75 90 LEU A N 1
ATOM 758 C CA . LEU A 1 90 ? -23.971 24.507 2.425 1.00 72.75 90 LEU A CA 1
ATOM 759 C C . LEU A 1 90 ? -25.438 24.220 2.057 1.00 72.75 90 LEU A C 1
ATOM 761 O O . LEU A 1 90 ? -25.970 24.862 1.153 1.00 72.75 90 LEU A O 1
ATOM 765 N N . LYS A 1 91 ? -26.086 23.246 2.709 1.00 71.44 91 LYS A N 1
ATOM 766 C CA . LYS A 1 91 ? -27.502 22.892 2.493 1.00 71.44 91 LYS A CA 1
ATOM 767 C C . LYS A 1 91 ? -28.477 23.638 3.421 1.00 71.44 91 LYS A C 1
ATOM 769 O O . LYS A 1 91 ? -29.680 23.404 3.305 1.00 71.44 91 LYS A O 1
ATOM 774 N N . LYS A 1 92 ? -27.988 24.494 4.324 1.00 49.66 92 LYS A N 1
ATOM 775 C CA . LYS A 1 92 ? -28.789 25.371 5.200 1.00 49.66 92 LYS A CA 1
ATOM 776 C C . LYS A 1 92 ? -28.788 26.801 4.673 1.00 49.66 92 LYS A C 1
ATOM 778 O O . LYS A 1 92 ? -29.841 27.454 4.828 1.00 49.66 92 LYS A O 1
#